Protein AF-A0A7C5AZ57-F1 (afdb_monomer)

Secondary structure (DSSP, 8-state):
--------EEEEEE-TTS-EEEEEE-TT-EESS---TT--EEEEE-TTSBEEEEEE-PPP---PPPPPP---S---

pLDDT: mean 81.3, std 12.12, range [50.31, 93.06]

Radius of gyration: 21.42 Å; Cα contacts (8 Å, |Δi|>4): 90; chains: 1; bounding box: 46×25×77 Å

Nearest PDB structures (foldseek):
  7zag-assembly1_6  TM=5.444E-01  e=7.488E-01  Pyrococcus abyssi GE5
  5zie-assembly2_B  TM=5.531E-01  e=7.849E+00  Legionella pneumophila subsp. pneumophila str. Philadelphia 1
  7vhl-assembly1_C  TM=2.610E-01  e=8.379E+00  Severe acute respiratory syndrome coronavirus 2

Solvent-accessible surface area (backbone atoms only — not comparable to full-atom values): 5226 Å² total; per-residue (Å²): 138,86,80,88,88,77,71,79,51,74,48,79,46,77,43,98,88,72,51,73,45,76,34,38,39,45,87,82,34,44,63,83,58,96,80,58,93,88,61,47,66,51,71,45,66,44,100,87,44,37,33,52,28,43,37,78,46,80,72,80,78,78,73,79,72,81,74,81,76,84,84,78,83,82,78,131

Structure (mmCIF, N/CA/C/O backbone):
data_AF-A0A7C5AZ57-F1
#
_entry.id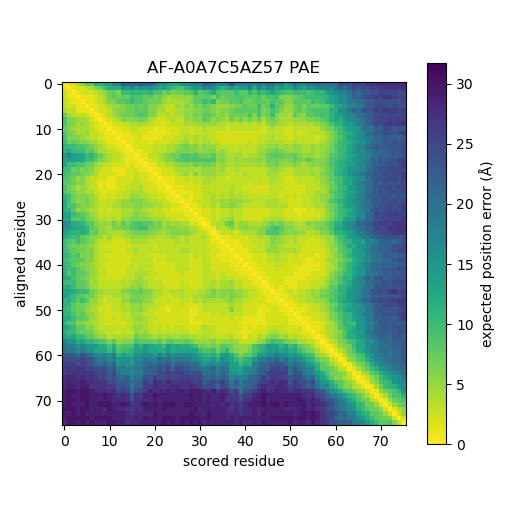   AF-A0A7C5AZ57-F1
#
loop_
_atom_site.group_PDB
_atom_site.id
_atom_site.type_symbol
_atom_site.label_atom_id
_atom_site.label_alt_id
_atom_site.label_comp_id
_atom_site.label_asym_id
_atom_site.label_entity_id
_atom_site.label_seq_id
_atom_site.pdbx_PDB_ins_code
_atom_site.Cartn_x
_atom_site.Cartn_y
_atom_site.Cartn_z
_atom_site.occupancy
_atom_site.B_iso_or_equiv
_atom_site.auth_seq_id
_atom_site.auth_comp_id
_atom_site.auth_asym_id
_atom_site.auth_atom_id
_atom_site.pdbx_PDB_model_num
ATOM 1 N N . MET A 1 1 ? -13.571 -10.435 28.273 1.00 63.31 1 MET A N 1
ATOM 2 C CA . MET A 1 1 ? -13.540 -10.677 26.814 1.00 63.31 1 MET A CA 1
ATOM 3 C C . MET A 1 1 ? -13.256 -9.348 26.139 1.00 63.31 1 MET A C 1
ATOM 5 O O . MET A 1 1 ? -13.715 -8.342 26.663 1.00 63.31 1 MET A O 1
ATOM 9 N N . GLY A 1 2 ? -12.457 -9.327 25.075 1.00 76.06 2 GLY A N 1
ATOM 10 C CA . GLY A 1 2 ? -12.111 -8.102 24.348 1.00 76.06 2 GLY A CA 1
ATOM 11 C C . GLY A 1 2 ? -12.520 -8.210 22.883 1.00 76.06 2 GLY A C 1
ATOM 12 O O . GLY A 1 2 ? -12.514 -9.310 22.336 1.00 76.06 2 GLY A O 1
ATOM 13 N N . GLU A 1 3 ? -12.880 -7.081 22.279 1.00 92.50 3 GLU A N 1
ATOM 14 C CA . GLU A 1 3 ? -13.227 -6.957 20.862 1.00 92.50 3 GLU A CA 1
ATOM 15 C C . GLU A 1 3 ? -12.110 -6.214 20.123 1.00 92.50 3 GLU A C 1
ATOM 17 O O . GLU A 1 3 ? -11.570 -5.222 20.620 1.00 92.50 3 GLU A O 1
ATOM 22 N N . ILE A 1 4 ? -11.759 -6.690 18.928 1.00 81.06 4 ILE A N 1
ATOM 23 C CA . ILE A 1 4 ? -10.884 -5.947 18.022 1.00 81.06 4 ILE A CA 1
ATOM 24 C C . ILE A 1 4 ? -11.743 -4.896 17.318 1.00 81.06 4 ILE A C 1
ATOM 26 O O . ILE A 1 4 ? -12.536 -5.229 16.445 1.00 81.06 4 ILE A O 1
ATOM 30 N N . VAL A 1 5 ? -11.558 -3.628 17.685 1.00 82.88 5 VAL A N 1
ATOM 31 C CA . VAL A 1 5 ? -12.324 -2.501 17.119 1.00 82.88 5 VAL A CA 1
ATOM 32 C C . VAL A 1 5 ? -11.686 -1.893 15.865 1.00 82.88 5 VAL A C 1
ATOM 34 O O . VAL A 1 5 ? -12.339 -1.153 15.134 1.00 82.88 5 VAL A O 1
ATOM 37 N N . LYS A 1 6 ? -10.397 -2.166 15.609 1.00 77.69 6 LYS A N 1
ATOM 38 C CA . LYS A 1 6 ? -9.658 -1.620 14.462 1.00 77.69 6 LYS A CA 1
ATOM 39 C C . LYS A 1 6 ? -8.433 -2.470 14.122 1.00 77.69 6 LYS A C 1
ATOM 41 O O . LYS A 1 6 ? -7.720 -2.912 15.019 1.00 77.69 6 LYS A O 1
ATOM 46 N N . ILE A 1 7 ? -8.166 -2.631 12.828 1.00 73.69 7 ILE A N 1
ATOM 47 C CA . ILE A 1 7 ? -6.903 -3.141 12.281 1.00 73.69 7 ILE A CA 1
ATOM 48 C C . ILE A 1 7 ? -6.402 -2.088 11.288 1.00 73.69 7 ILE A C 1
ATOM 50 O O . ILE A 1 7 ? -7.163 -1.642 10.430 1.00 73.69 7 ILE A O 1
ATOM 54 N N . GLU A 1 8 ? -5.151 -1.657 11.437 1.00 80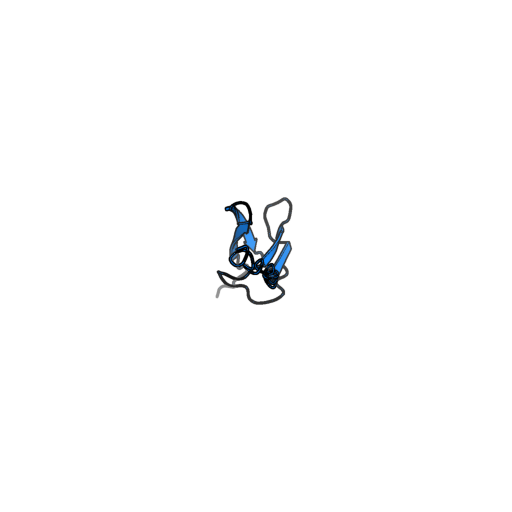.19 8 GLU A N 1
ATOM 55 C CA . GLU A 1 8 ? -4.483 -0.719 10.528 1.00 80.19 8 GLU A CA 1
ATOM 56 C C . GLU A 1 8 ? -3.311 -1.432 9.857 1.00 80.19 8 GLU A C 1
ATOM 58 O O . GLU A 1 8 ? -2.526 -2.107 10.521 1.00 80.19 8 GLU A O 1
ATOM 63 N N . GLU A 1 9 ? -3.189 -1.265 8.544 1.00 85.94 9 GLU A N 1
ATOM 64 C CA . GLU A 1 9 ? -2.078 -1.789 7.752 1.00 85.94 9 GLU A CA 1
ATOM 65 C C . GLU A 1 9 ? -1.373 -0.621 7.042 1.00 85.94 9 GLU A C 1
ATOM 67 O O . GLU A 1 9 ? -1.870 0.507 6.991 1.00 85.94 9 GLU A O 1
ATOM 72 N N . SER A 1 10 ? -0.152 -0.823 6.559 1.00 89.56 10 SER A N 1
ATOM 73 C CA . SER A 1 10 ? 0.607 0.222 5.872 1.00 89.56 10 SER A CA 1
ATOM 74 C C . SER A 1 10 ? 1.423 -0.357 4.735 1.00 89.56 10 SER A C 1
ATOM 76 O O . SER A 1 10 ? 2.129 -1.346 4.921 1.00 89.56 10 SER A O 1
ATOM 78 N N . TYR A 1 11 ? 1.367 0.302 3.579 1.00 89.19 11 TYR A N 1
ATOM 79 C CA . TYR A 1 11 ? 2.140 -0.061 2.397 1.00 89.19 11 TYR A CA 1
ATOM 80 C C . TYR A 1 11 ? 3.202 0.989 2.097 1.00 89.19 11 TYR A C 1
ATOM 82 O O . TYR A 1 11 ? 2.970 2.193 2.207 1.00 89.19 11 TYR A O 1
ATOM 90 N N . TRP A 1 12 ? 4.368 0.504 1.680 1.00 91.62 12 TRP A N 1
ATOM 91 C CA . TRP A 1 12 ? 5.426 1.311 1.089 1.00 91.62 12 TRP A CA 1
ATOM 92 C C . TRP A 1 12 ? 5.401 1.080 -0.416 1.00 91.62 12 TRP A C 1
ATOM 94 O O . TRP A 1 12 ? 5.692 -0.021 -0.883 1.00 91.62 12 TRP A O 1
ATOM 104 N N . ILE A 1 13 ? 5.007 2.105 -1.166 1.00 89.62 13 ILE A N 1
ATOM 105 C CA . ILE A 1 13 ? 4.847 2.026 -2.618 1.00 89.62 13 ILE A CA 1
ATOM 106 C C . ILE A 1 13 ? 6.018 2.750 -3.268 1.00 89.62 13 ILE A C 1
ATOM 108 O O . ILE A 1 13 ? 6.196 3.954 -3.081 1.00 89.62 13 ILE A O 1
ATOM 112 N N . ALA A 1 14 ? 6.821 2.009 -4.027 1.00 91.44 14 ALA A N 1
ATOM 113 C CA . ALA A 1 14 ? 7.888 2.578 -4.834 1.00 91.44 14 ALA A CA 1
ATOM 114 C C . ALA A 1 14 ? 7.300 3.198 -6.107 1.00 91.44 14 ALA A C 1
ATOM 116 O O . ALA A 1 14 ? 6.591 2.537 -6.866 1.00 91.44 14 ALA A O 1
ATOM 117 N N . GLN A 1 15 ? 7.604 4.469 -6.339 1.00 86.00 15 GLN A N 1
ATOM 118 C CA . GLN A 1 15 ? 7.240 5.183 -7.554 1.00 86.00 15 GLN A CA 1
ATOM 119 C C . GLN A 1 15 ? 8.320 4.997 -8.635 1.00 86.00 15 GLN A C 1
ATOM 121 O O . GLN A 1 15 ? 9.485 4.752 -8.310 1.00 86.00 15 GLN A O 1
ATOM 126 N N . PRO A 1 16 ? 7.982 5.174 -9.927 1.00 82.38 16 PRO A N 1
ATOM 127 C CA . PRO A 1 16 ? 8.944 5.029 -11.025 1.00 82.38 16 PRO A CA 1
ATOM 128 C C . PRO A 1 16 ? 10.157 5.966 -10.937 1.00 82.38 16 PRO A C 1
ATOM 130 O O . PRO A 1 16 ? 11.213 5.663 -11.478 1.00 82.38 16 PRO A O 1
ATOM 133 N N . ASN A 1 17 ? 10.021 7.099 -10.245 1.00 85.94 17 ASN A N 1
ATOM 134 C CA . ASN A 1 17 ? 11.102 8.057 -10.003 1.00 85.94 17 ASN A CA 1
ATOM 135 C C . ASN A 1 17 ? 12.034 7.657 -8.836 1.00 85.94 17 ASN A C 1
ATOM 137 O O . ASN A 1 17 ? 12.892 8.447 -8.452 1.00 85.94 17 ASN A O 1
ATOM 141 N N . GLY A 1 18 ? 11.854 6.469 -8.247 1.00 86.62 18 GLY A N 1
ATOM 142 C CA . GLY A 1 18 ? 12.642 5.970 -7.118 1.00 86.62 18 GLY A CA 1
ATOM 143 C C . GLY A 1 18 ? 12.192 6.476 -5.744 1.00 86.62 18 GLY A C 1
ATOM 144 O O . GLY A 1 18 ? 12.730 6.030 -4.7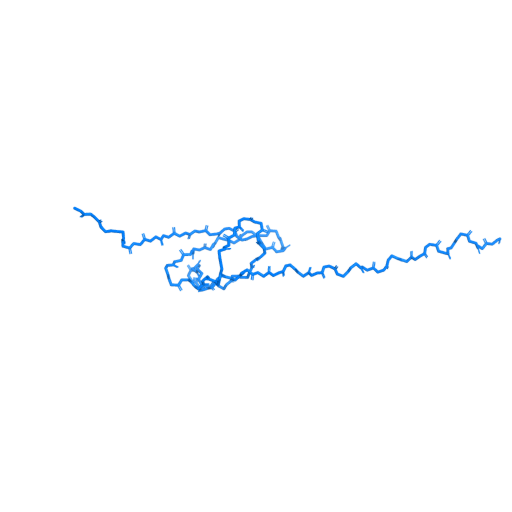32 1.00 86.62 18 GLY A O 1
ATOM 145 N N . VAL A 1 19 ? 11.196 7.366 -5.673 1.00 90.75 19 VAL A N 1
ATOM 146 C CA . VAL A 1 19 ? 10.635 7.842 -4.401 1.00 90.75 19 VAL A CA 1
ATOM 147 C C . VAL A 1 19 ? 9.709 6.782 -3.819 1.00 90.75 19 VAL A C 1
ATOM 149 O O . VAL A 1 19 ? 8.906 6.181 -4.529 1.00 90.75 19 VAL A O 1
ATOM 152 N N . GLN A 1 20 ? 9.782 6.573 -2.508 1.00 90.69 20 GLN A N 1
ATOM 153 C CA . GLN A 1 20 ? 8.829 5.729 -1.797 1.00 90.69 20 GLN A CA 1
ATOM 154 C C . GLN A 1 20 ? 7.757 6.584 -1.128 1.00 90.69 20 GLN A C 1
ATOM 156 O O . GLN A 1 20 ? 8.059 7.577 -0.468 1.00 90.69 20 GLN A O 1
ATOM 161 N N . SER A 1 21 ? 6.502 6.178 -1.283 1.00 87.94 21 SER A N 1
ATOM 162 C CA . SER A 1 21 ? 5.363 6.772 -0.590 1.00 87.94 21 SER A CA 1
ATOM 163 C C . SER A 1 21 ? 4.850 5.807 0.469 1.00 87.94 21 SER A C 1
ATOM 165 O O . SER A 1 21 ? 4.574 4.642 0.176 1.00 87.94 21 SER A O 1
ATOM 167 N N . HIS A 1 22 ? 4.714 6.300 1.698 1.00 90.75 22 HIS A N 1
ATOM 168 C CA . HIS A 1 22 ? 4.055 5.574 2.778 1.00 90.75 22 HIS A CA 1
ATOM 169 C C . HIS A 1 22 ? 2.555 5.842 2.715 1.00 90.75 22 HIS A C 1
ATOM 171 O O . HIS A 1 22 ? 2.125 6.994 2.698 1.00 90.75 22 HIS A O 1
ATOM 177 N N . VAL A 1 23 ? 1.769 4.772 2.656 1.00 90.06 23 VAL A N 1
ATOM 178 C CA . VAL A 1 23 ? 0.315 4.841 2.556 1.00 90.06 23 VAL A CA 1
ATOM 179 C C . VAL A 1 23 ? -0.302 4.025 3.682 1.00 90.06 23 VAL A C 1
ATOM 181 O O . VAL A 1 23 ? -0.013 2.834 3.828 1.00 90.06 23 VAL A O 1
ATOM 184 N N . ARG A 1 24 ? -1.173 4.657 4.475 1.00 91.50 24 ARG A N 1
ATOM 185 C CA . ARG A 1 24 ? -1.922 3.975 5.534 1.00 91.50 24 ARG A CA 1
ATOM 186 C C . ARG A 1 24 ? -3.183 3.336 4.963 1.00 91.50 24 ARG A C 1
ATOM 188 O O . ARG A 1 24 ? -4.018 4.028 4.391 1.00 91.50 24 ARG A O 1
ATOM 195 N N . VAL A 1 25 ? -3.336 2.034 5.161 1.00 89.44 25 VAL A N 1
ATOM 196 C CA . VAL A 1 25 ? -4.537 1.275 4.814 1.00 89.44 25 VAL A CA 1
ATOM 197 C C . VAL A 1 25 ? -5.446 1.236 6.037 1.00 89.44 25 VAL A C 1
ATOM 199 O O . VAL A 1 25 ? -5.057 0.768 7.110 1.00 89.44 25 VAL A O 1
ATOM 202 N N . VAL A 1 26 ? -6.657 1.754 5.867 1.00 88.88 26 VAL A N 1
ATOM 203 C CA . VAL A 1 26 ? -7.693 1.813 6.901 1.00 88.88 26 VAL A CA 1
ATOM 204 C C . VAL A 1 26 ? -8.856 0.888 6.533 1.00 88.88 26 VAL A C 1
ATOM 206 O O . VAL A 1 26 ? -8.954 0.477 5.379 1.00 88.88 26 VAL A O 1
ATOM 209 N N . PRO A 1 27 ? -9.766 0.555 7.467 1.00 86.75 27 PRO A N 1
ATOM 210 C CA . PRO A 1 27 ? -10.869 -0.370 7.186 1.00 86.75 27 PRO A CA 1
ATOM 211 C C . PRO A 1 27 ? -11.773 0.032 6.007 1.00 86.75 27 PRO A C 1
ATOM 213 O O . PRO A 1 27 ? -12.364 -0.831 5.370 1.00 86.75 27 PRO A O 1
ATOM 216 N N . ASP A 1 28 ? -11.867 1.331 5.710 1.00 88.50 28 ASP A N 1
ATOM 217 C CA . ASP A 1 28 ? -12.645 1.881 4.589 1.00 88.50 28 ASP A CA 1
ATOM 218 C C . ASP A 1 28 ? -11.891 1.842 3.241 1.00 88.50 28 ASP A C 1
ATOM 220 O O . ASP A 1 28 ? -12.469 2.092 2.183 1.00 88.50 28 ASP A O 1
ATOM 224 N N . THR A 1 29 ? -10.591 1.527 3.244 1.00 89.38 29 THR A N 1
ATOM 225 C CA . THR A 1 29 ? -9.792 1.468 2.018 1.00 89.38 29 THR A CA 1
ATOM 226 C C . THR A 1 29 ? -10.317 0.373 1.090 1.00 89.38 29 THR A C 1
ATOM 228 O O . THR A 1 29 ? -10.373 -0.806 1.442 1.00 89.38 29 THR A O 1
ATOM 231 N N . LYS A 1 30 ? -10.634 0.744 -0.153 1.00 90.94 30 LYS A N 1
ATOM 232 C CA . LYS A 1 30 ? -11.109 -0.204 -1.166 1.00 90.94 30 LYS A CA 1
ATOM 233 C C . LYS A 1 30 ? -9.937 -0.989 -1.751 1.00 90.94 30 LYS A C 1
ATOM 235 O O . LYS A 1 30 ? -9.148 -0.447 -2.525 1.00 90.94 30 LYS A O 1
ATOM 240 N N . ILE A 1 31 ? -9.844 -2.273 -1.410 1.00 88.44 31 ILE A N 1
ATOM 241 C CA . ILE A 1 31 ? -8.828 -3.192 -1.934 1.00 88.44 31 ILE A CA 1
ATOM 242 C C . ILE A 1 31 ? -9.511 -4.227 -2.826 1.00 88.44 31 ILE A C 1
ATOM 244 O O . ILE A 1 31 ? -10.276 -5.064 -2.355 1.00 88.44 31 ILE A O 1
ATOM 248 N N . GLN A 1 32 ? -9.246 -4.165 -4.132 1.00 79.50 32 GLN A N 1
ATOM 249 C CA . GLN A 1 32 ? -9.941 -5.005 -5.116 1.00 79.50 32 GLN A CA 1
ATOM 250 C C . GLN A 1 32 ? -9.476 -6.474 -5.096 1.00 79.50 32 GLN A C 1
ATOM 252 O O . GLN A 1 32 ? -10.182 -7.361 -5.569 1.00 79.50 32 GLN A O 1
ATOM 257 N N . SER A 1 33 ? -8.272 -6.748 -4.585 1.00 81.75 33 SER A N 1
ATOM 258 C CA . SER A 1 33 ? -7.669 -8.085 -4.486 1.00 81.75 33 SER A CA 1
ATOM 259 C C . SER A 1 33 ? -6.520 -8.080 -3.482 1.00 81.75 33 SER A C 1
ATOM 261 O O . SER A 1 33 ? -5.943 -7.030 -3.215 1.00 81.75 33 SER A O 1
ATOM 263 N N . ARG A 1 34 ? -6.140 -9.251 -2.952 1.00 83.38 34 ARG A N 1
ATOM 264 C CA . ARG A 1 34 ? -4.978 -9.364 -2.056 1.00 83.38 34 ARG A CA 1
ATOM 265 C C . ARG A 1 34 ? -3.711 -8.872 -2.770 1.00 83.38 34 ARG A C 1
ATOM 267 O O . ARG A 1 34 ? -3.301 -9.456 -3.772 1.00 83.38 34 ARG A O 1
ATOM 274 N N . VAL A 1 35 ? -3.098 -7.829 -2.219 1.00 87.38 35 VAL A N 1
ATOM 275 C CA . VAL A 1 35 ? -1.827 -7.252 -2.672 1.00 87.38 35 VAL A CA 1
ATOM 276 C C . VAL A 1 35 ? -0.678 -7.902 -1.899 1.00 87.38 35 VAL A C 1
ATOM 278 O O . VAL A 1 35 ? -0.820 -8.206 -0.715 1.00 87.38 35 VAL A O 1
ATOM 281 N N . LYS A 1 36 ? 0.464 -8.126 -2.554 1.00 89.50 36 LYS A N 1
ATOM 282 C CA . LYS A 1 36 ? 1.715 -8.548 -1.901 1.00 89.50 36 LYS A CA 1
ATOM 283 C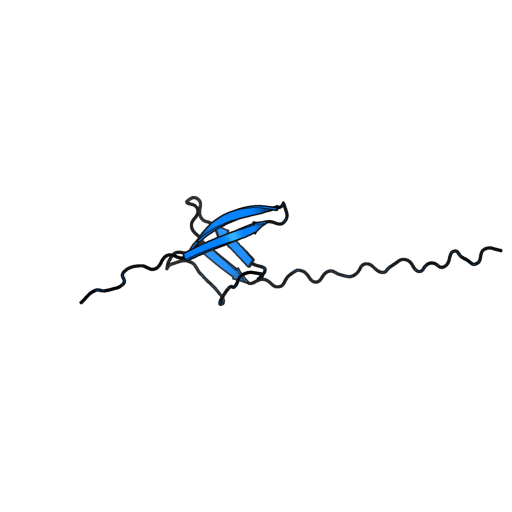 C . LYS A 1 36 ? 2.901 -7.708 -2.372 1.00 89.50 36 LYS A C 1
ATOM 285 O O . LYS A 1 36 ? 2.842 -7.048 -3.407 1.00 89.50 36 LYS A O 1
ATOM 290 N N . VAL A 1 37 ? 4.008 -7.790 -1.637 1.00 89.81 37 VAL A N 1
ATOM 291 C CA . VAL A 1 37 ? 5.286 -7.189 -2.044 1.00 89.81 37 VAL A CA 1
ATOM 292 C C . VAL A 1 37 ? 5.683 -7.686 -3.439 1.00 89.81 37 VAL A C 1
ATOM 294 O O . VAL A 1 37 ? 5.611 -8.882 -3.724 1.00 89.81 37 VAL A O 1
ATOM 297 N N . GLY A 1 38 ? 6.093 -6.750 -4.298 1.00 88.88 38 GLY A N 1
ATOM 298 C CA . GLY A 1 38 ? 6.460 -7.004 -5.693 1.00 88.88 38 GLY A CA 1
ATOM 299 C C . GLY A 1 38 ? 5.305 -6.883 -6.690 1.00 88.88 38 GLY A C 1
ATOM 300 O O . GLY A 1 38 ? 5.563 -6.830 -7.890 1.00 88.88 38 GLY A O 1
ATOM 301 N N . ASP A 1 39 ? 4.050 -6.796 -6.235 1.00 90.31 39 ASP A N 1
ATOM 302 C CA . ASP A 1 39 ? 2.944 -6.471 -7.134 1.00 90.31 39 ASP A CA 1
ATOM 303 C C . ASP A 1 39 ? 3.030 -5.011 -7.593 1.00 90.31 39 ASP A C 1
ATOM 305 O O . ASP A 1 39 ? 3.299 -4.102 -6.806 1.00 90.31 39 ASP A O 1
ATOM 309 N N . SER A 1 40 ? 2.748 -4.777 -8.876 1.00 89.69 40 SER A N 1
ATOM 310 C CA . SER A 1 40 ? 2.472 -3.429 -9.367 1.00 89.69 40 SER A CA 1
ATOM 311 C C . SER A 1 40 ? 1.082 -3.005 -8.905 1.00 89.69 40 SER A C 1
ATOM 313 O O . SER A 1 40 ? 0.108 -3.749 -9.053 1.00 89.69 40 SER A O 1
ATOM 315 N N . VAL A 1 41 ? 0.991 -1.813 -8.320 1.00 90.44 41 VAL A N 1
ATOM 316 C CA . VAL A 1 41 ? -0.257 -1.283 -7.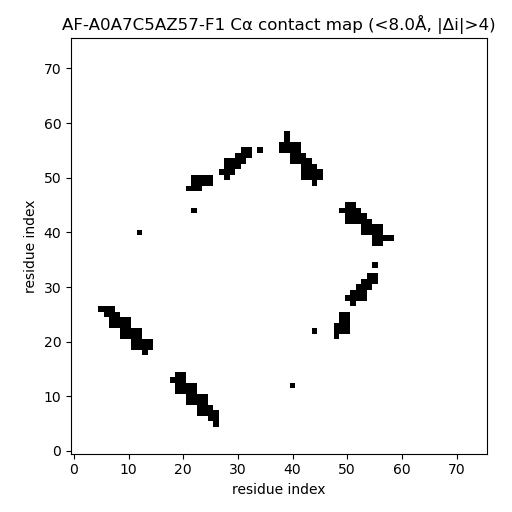770 1.00 90.44 41 VAL A CA 1
ATOM 317 C C . VAL A 1 41 ? -0.466 0.170 -8.166 1.00 90.44 41 VAL A C 1
ATOM 319 O O . VAL A 1 41 ? 0.487 0.934 -8.300 1.00 90.44 41 VAL A O 1
ATOM 322 N N . ALA A 1 42 ? -1.729 0.554 -8.303 1.00 89.62 42 ALA A N 1
ATOM 323 C CA . ALA A 1 42 ? -2.164 1.939 -8.302 1.00 89.62 42 ALA A CA 1
ATOM 324 C C . ALA A 1 42 ? -2.841 2.227 -6.958 1.00 89.62 42 ALA A C 1
ATOM 326 O O . ALA A 1 42 ? -3.743 1.494 -6.547 1.00 89.62 42 ALA A O 1
ATOM 327 N N . ALA A 1 43 ? -2.405 3.282 -6.272 1.00 90.06 43 ALA A N 1
ATOM 328 C CA . ALA A 1 43 ? -2.998 3.714 -5.014 1.00 90.06 43 ALA A CA 1
ATOM 329 C C . ALA A 1 43 ? -3.540 5.136 -5.142 1.00 90.06 43 ALA A C 1
ATOM 331 O O . ALA A 1 43 ? -2.838 6.042 -5.591 1.00 90.06 43 ALA A O 1
ATOM 332 N N . GLN A 1 44 ? -4.785 5.323 -4.720 1.00 91.56 44 GLN A N 1
ATOM 333 C CA . GLN A 1 44 ? -5.388 6.633 -4.542 1.00 91.56 44 GLN A CA 1
ATOM 334 C C . GLN A 1 44 ? -5.265 7.011 -3.069 1.00 91.56 44 GLN A C 1
ATOM 336 O O . GLN A 1 44 ? -5.737 6.281 -2.195 1.00 91.56 44 GLN A O 1
ATOM 341 N N . VAL A 1 45 ? -4.611 8.138 -2.798 1.00 90.25 45 VAL A N 1
ATOM 342 C CA . VAL A 1 45 ? -4.316 8.605 -1.440 1.00 90.25 45 VAL A CA 1
ATOM 343 C C . VAL A 1 45 ? -5.097 9.889 -1.178 1.00 90.25 45 VAL A C 1
ATOM 345 O O . VAL A 1 45 ? -5.133 10.786 -2.020 1.00 90.25 45 VAL A O 1
ATOM 348 N N . ARG A 1 46 ? -5.738 9.970 -0.013 1.00 90.31 46 ARG A N 1
ATOM 349 C CA . ARG A 1 46 ? -6.441 11.163 0.464 1.00 90.31 46 ARG A CA 1
ATOM 350 C C . ARG A 1 46 ? -5.438 12.218 0.921 1.00 90.31 46 ARG A C 1
ATOM 352 O O . ARG A 1 46 ? -4.283 11.919 1.214 1.00 90.31 46 ARG A O 1
ATOM 359 N N . SER A 1 47 ? -5.887 13.463 1.065 1.00 88.19 47 SER A N 1
ATOM 360 C CA . SER A 1 47 ? -5.024 14.576 1.496 1.00 88.19 47 SER A CA 1
ATOM 361 C C . SER A 1 47 ? -4.376 14.373 2.873 1.00 88.19 47 SER A C 1
ATOM 363 O O . SER A 1 47 ? -3.382 15.021 3.176 1.00 88.19 47 SER A O 1
ATOM 365 N N . ASN A 1 48 ? -4.918 13.479 3.702 1.00 87.31 48 ASN A N 1
ATOM 366 C CA . ASN A 1 48 ? -4.385 13.130 5.019 1.00 87.31 48 ASN A CA 1
ATOM 367 C C . ASN A 1 48 ? -3.384 11.951 5.004 1.00 87.31 48 ASN A C 1
ATOM 369 O O . ASN A 1 48 ? -2.933 11.535 6.068 1.00 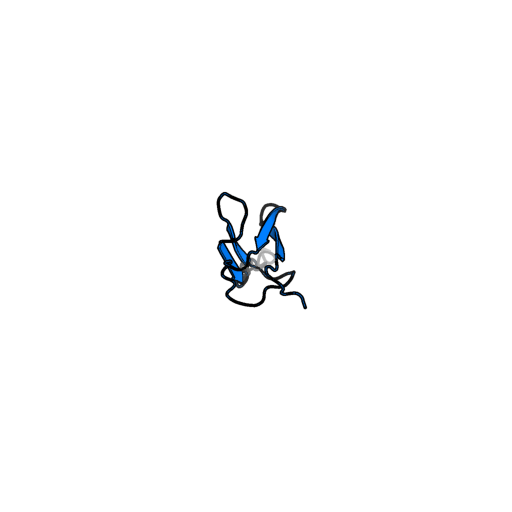87.31 48 ASN A O 1
ATOM 373 N N . GLY A 1 49 ? -3.041 11.405 3.830 1.00 83.94 49 GLY A N 1
ATOM 374 C CA . GLY A 1 49 ? -2.089 10.296 3.680 1.00 83.94 49 GLY A CA 1
ATOM 375 C C . GLY A 1 49 ? -2.692 8.889 3.800 1.00 83.94 49 GLY A C 1
ATOM 376 O O . GLY A 1 49 ? -1.965 7.897 3.702 1.00 83.94 49 GLY A O 1
ATOM 377 N N . GLU A 1 50 ? -4.008 8.771 3.993 1.00 90.75 50 GLU A N 1
ATOM 378 C CA . GLU A 1 50 ? -4.710 7.482 4.019 1.00 90.75 50 GLU A CA 1
ATOM 379 C C . GLU A 1 50 ? -5.059 7.003 2.606 1.00 90.75 50 GLU A C 1
ATOM 381 O O . GLU A 1 50 ? -5.411 7.796 1.731 1.00 90.75 50 GLU A O 1
ATOM 386 N N . ALA A 1 51 ? -5.014 5.692 2.379 1.00 91.00 51 ALA A N 1
ATOM 387 C CA . ALA A 1 51 ? -5.493 5.093 1.144 1.00 91.00 51 ALA A CA 1
ATOM 388 C C . ALA A 1 51 ? -7.017 5.198 1.049 1.00 91.00 51 ALA A C 1
ATOM 390 O O . ALA A 1 51 ? -7.751 4.695 1.903 1.00 91.00 51 ALA A O 1
ATOM 391 N N . GLU A 1 52 ? -7.494 5.766 -0.050 1.00 93.06 52 GLU A N 1
ATOM 392 C CA . GLU A 1 52 ? -8.881 5.625 -0.482 1.00 93.06 52 GLU A CA 1
ATOM 393 C C . GLU A 1 52 ? -9.091 4.295 -1.212 1.00 93.06 52 GLU A C 1
ATOM 395 O O . GLU A 1 52 ? -10.046 3.566 -0.935 1.00 93.06 52 GLU A O 1
ATOM 400 N N . ALA A 1 53 ? -8.163 3.943 -2.104 1.00 91.62 53 ALA A N 1
ATOM 401 C CA . ALA A 1 53 ? -8.202 2.698 -2.859 1.00 91.62 53 ALA A CA 1
ATOM 402 C C . ALA A 1 53 ? -6.795 2.196 -3.195 1.00 91.62 53 ALA A C 1
ATOM 404 O O . ALA A 1 53 ? -5.896 2.991 -3.474 1.00 91.62 53 ALA A O 1
ATOM 405 N N . VAL A 1 54 ? -6.625 0.874 -3.219 1.00 91.56 54 VAL A N 1
ATOM 406 C CA . VAL A 1 54 ? -5.416 0.205 -3.716 1.00 91.56 54 VAL A CA 1
ATOM 407 C C . VAL A 1 54 ? -5.835 -0.893 -4.689 1.00 91.56 54 VAL A C 1
ATOM 409 O O . VAL A 1 54 ? -6.562 -1.823 -4.330 1.00 91.56 54 VAL A O 1
ATOM 412 N N . LEU A 1 55 ? -5.377 -0.783 -5.934 1.00 91.56 55 LEU A N 1
ATOM 413 C CA . LEU A 1 55 ? -5.673 -1.730 -7.002 1.00 91.56 55 LEU A CA 1
ATOM 414 C C . LEU A 1 55 ? -4.387 -2.370 -7.497 1.00 91.56 55 LEU A C 1
ATOM 416 O O . LEU A 1 55 ? -3.406 -1.682 -7.774 1.00 91.56 55 LEU A O 1
ATOM 420 N N . LYS A 1 56 ? -4.412 -3.690 -7.653 1.00 91.50 56 LYS A N 1
ATOM 421 C CA . LYS A 1 56 ? -3.368 -4.400 -8.379 1.00 91.50 56 LYS A CA 1
ATOM 422 C C . LYS A 1 56 ? -3.516 -4.104 -9.866 1.00 91.50 56 LYS A C 1
ATOM 424 O O . LYS A 1 56 ? -4.620 -4.183 -10.397 1.00 91.50 56 LYS A O 1
ATOM 429 N N . ILE A 1 57 ? -2.409 -3.770 -10.514 1.00 88.56 57 ILE A N 1
ATOM 430 C CA . ILE A 1 57 ? -2.360 -3.517 -11.951 1.00 88.56 57 ILE A CA 1
ATOM 431 C C . ILE A 1 57 ? -1.370 -4.473 -12.597 1.00 88.56 57 ILE A C 1
ATOM 433 O O . ILE A 1 57 ? -0.341 -4.819 -12.010 1.00 88.56 57 ILE A O 1
ATOM 437 N N . ASP A 1 58 ? -1.675 -4.894 -13.817 1.00 82.81 58 ASP A N 1
ATOM 438 C CA . ASP A 1 58 ? -0.695 -5.582 -14.636 1.00 82.81 58 ASP A CA 1
ATOM 439 C C . ASP A 1 58 ? 0.394 -4.585 -15.044 1.00 82.81 58 ASP A C 1
ATOM 441 O O . ASP A 1 58 ? 0.076 -3.468 -15.477 1.00 82.81 58 ASP A O 1
ATOM 445 N N . PRO A 1 59 ? 1.680 -4.948 -14.909 1.00 70.69 59 PRO A N 1
ATOM 446 C CA . PRO A 1 59 ? 2.739 -4.104 -15.424 1.00 70.69 59 PRO A CA 1
ATOM 447 C C . PRO A 1 59 ? 2.529 -3.918 -16.934 1.00 70.69 59 PRO A C 1
ATOM 449 O O . PRO A 1 59 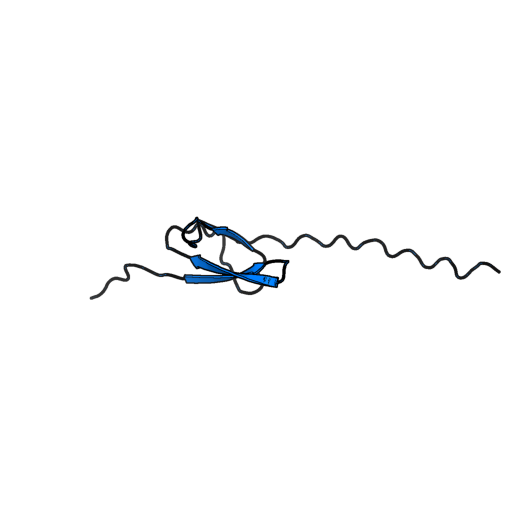? 2.110 -4.860 -17.621 1.00 70.69 59 PRO A O 1
ATOM 452 N N . PRO A 1 60 ? 2.812 -2.722 -17.482 1.00 66.38 60 PRO A N 1
ATOM 453 C CA . PRO A 1 60 ? 2.719 -2.515 -18.916 1.00 66.38 60 PRO A CA 1
ATOM 454 C C . PRO A 1 60 ? 3.595 -3.557 -19.615 1.00 66.38 60 PRO A C 1
ATOM 456 O O . PRO A 1 60 ? 4.785 -3.674 -19.319 1.00 66.38 60 PRO A O 1
ATOM 459 N N . LYS A 1 61 ? 3.007 -4.334 -20.535 1.00 65.12 61 LYS A N 1
ATOM 460 C CA . LYS A 1 61 ? 3.780 -5.233 -21.398 1.00 65.12 61 LYS A CA 1
ATOM 461 C C . LYS A 1 61 ? 4.795 -4.378 -22.144 1.00 65.12 61 LYS A C 1
ATOM 463 O O . LYS A 1 61 ? 4.412 -3.572 -22.993 1.00 65.12 61 LYS A O 1
ATOM 468 N N . VAL A 1 62 ? 6.073 -4.547 -21.815 1.00 69.00 62 VAL A N 1
ATOM 469 C CA . VAL A 1 62 ? 7.166 -3.935 -22.565 1.00 69.00 62 VAL A CA 1
ATOM 470 C C . VAL A 1 62 ? 7.044 -4.471 -23.986 1.00 69.00 62 VAL A C 1
ATOM 472 O O . VAL A 1 62 ? 7.230 -5.662 -24.226 1.00 69.00 62 VAL A O 1
ATOM 475 N N . ARG A 1 63 ? 6.634 -3.616 -24.927 1.00 64.75 63 ARG A N 1
ATOM 476 C CA . ARG A 1 63 ? 6.753 -3.937 -26.345 1.00 64.75 63 ARG A CA 1
ATOM 477 C C . ARG A 1 63 ? 8.244 -3.948 -26.631 1.00 64.75 63 ARG A C 1
ATOM 479 O O . ARG A 1 63 ? 8.863 -2.887 -26.619 1.00 64.75 63 ARG A O 1
ATOM 486 N N . GLU A 1 64 ? 8.809 -5.134 -26.816 1.00 65.44 64 GLU A N 1
ATOM 487 C CA . GLU A 1 64 ? 10.172 -5.272 -27.311 1.00 65.44 64 GLU A CA 1
ATOM 488 C C . GLU A 1 64 ? 10.269 -4.462 -28.607 1.00 65.44 64 GLU A C 1
ATOM 490 O O . GLU A 1 64 ? 9.527 -4.698 -29.565 1.00 65.44 64 GLU A O 1
ATOM 495 N N . LEU A 1 65 ? 11.103 -3.421 -28.595 1.00 67.88 65 LEU A N 1
ATOM 496 C CA . LEU A 1 65 ? 11.400 -2.674 -29.807 1.00 67.88 65 LEU A CA 1
ATOM 497 C C . LEU 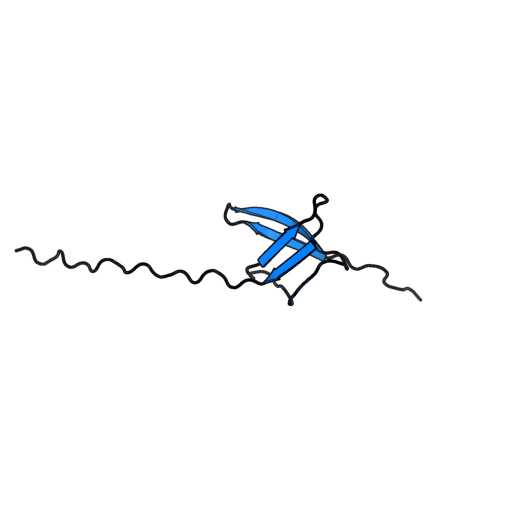A 1 65 ? 12.126 -3.641 -30.748 1.00 67.88 65 LEU A C 1
ATOM 499 O O . LEU A 1 65 ? 13.054 -4.314 -30.292 1.00 67.88 65 LEU A O 1
ATOM 503 N N . PRO A 1 66 ? 11.726 -3.744 -32.027 1.00 66.06 66 PRO A N 1
ATOM 504 C CA . PRO A 1 66 ? 12.430 -4.600 -32.966 1.00 66.06 66 PRO A CA 1
ATOM 505 C C . PRO A 1 66 ? 13.890 -4.149 -33.022 1.00 66.06 66 PRO A C 1
ATOM 507 O O . PRO A 1 66 ? 14.179 -2.989 -33.324 1.00 66.06 66 PRO A O 1
ATOM 510 N N . VAL A 1 67 ? 14.802 -5.057 -32.675 1.00 68.62 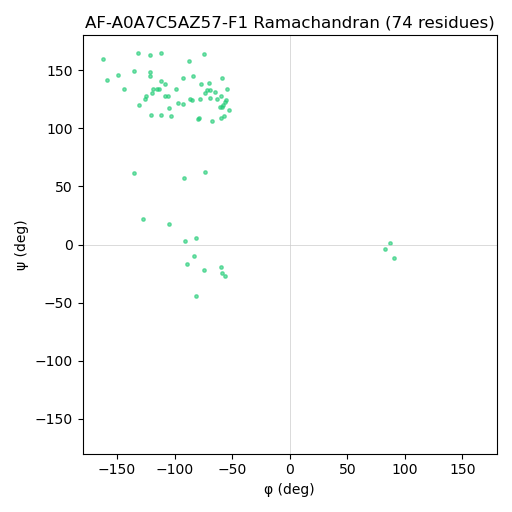67 VAL A N 1
ATOM 511 C CA . VAL A 1 67 ? 16.236 -4.823 -32.835 1.00 68.62 67 VAL A CA 1
ATOM 512 C C . VAL A 1 67 ? 16.507 -4.574 -34.323 1.00 68.62 67 VAL A C 1
ATOM 514 O O . VAL A 1 67 ? 16.051 -5.366 -35.151 1.00 68.62 67 VAL A O 1
ATOM 517 N N . PRO A 1 68 ? 17.190 -3.478 -34.703 1.00 65.81 68 PRO A N 1
ATOM 518 C CA . PRO A 1 68 ? 17.586 -3.276 -36.087 1.00 65.81 68 PRO A CA 1
ATOM 519 C C . PRO A 1 68 ? 18.495 -4.428 -36.507 1.00 65.81 68 PRO A C 1
ATOM 521 O O . PRO A 1 68 ? 19.556 -4.644 -35.917 1.00 65.81 68 PRO A O 1
ATOM 524 N N . ASP A 1 69 ? 18.046 -5.183 -37.504 1.00 58.47 69 ASP A N 1
ATOM 525 C CA . ASP A 1 69 ? 18.804 -6.270 -38.102 1.00 58.47 69 ASP A CA 1
ATOM 526 C C . ASP A 1 69 ? 20.147 -5.709 -38.596 1.00 58.47 69 ASP A C 1
ATOM 528 O O . ASP A 1 69 ? 20.189 -4.736 -39.354 1.00 58.47 69 ASP A O 1
ATOM 532 N N . SER A 1 70 ? 21.259 -6.264 -38.111 1.00 59.88 70 SER A N 1
ATOM 533 C CA . SER A 1 70 ? 22.615 -5.842 -38.483 1.00 59.88 70 SER A CA 1
ATOM 534 C C . SER A 1 70 ? 22.969 -6.315 -39.895 1.00 59.88 70 SER A C 1
ATOM 536 O O . SER A 1 70 ? 23.922 -7.060 -40.098 1.00 59.88 70 SER A O 1
ATOM 538 N N . SER A 1 71 ? 22.231 -5.838 -40.893 1.00 56.41 71 SER A N 1
ATOM 539 C CA . SER A 1 71 ? 22.533 -6.006 -42.315 1.00 56.41 71 SER A CA 1
ATOM 540 C C . SER A 1 71 ? 23.362 -4.821 -42.832 1.00 56.41 71 SER A C 1
ATOM 542 O O . SER A 1 71 ? 22.974 -4.114 -43.753 1.00 56.41 71 SER A O 1
ATOM 544 N N . LEU A 1 72 ? 24.521 -4.580 -42.207 1.00 57.41 72 LEU A N 1
ATOM 545 C CA . LEU A 1 72 ? 25.558 -3.654 -42.700 1.00 57.41 72 LEU A CA 1
ATOM 546 C C . LEU A 1 72 ? 26.945 -4.315 -42.777 1.00 57.41 72 LEU A C 1
ATOM 548 O O . LEU A 1 72 ? 27.966 -3.633 -42.788 1.00 57.41 72 LEU A O 1
ATOM 552 N N . LYS A 1 73 ? 27.000 -5.653 -42.857 1.00 54.84 73 LYS A N 1
ATOM 553 C CA . LYS A 1 73 ? 28.257 -6.395 -43.063 1.00 54.84 73 LYS A CA 1
ATOM 554 C C . LYS A 1 73 ? 28.439 -6.961 -44.475 1.00 54.84 73 LYS A C 1
ATOM 556 O O . LYS A 1 73 ? 29.294 -7.813 -44.680 1.00 54.84 73 LYS A O 1
ATOM 561 N N . GLU A 1 74 ? 27.686 -6.454 -45.446 1.00 54.59 74 GLU A N 1
ATOM 562 C CA . GLU A 1 74 ? 27.876 -6.771 -46.864 1.00 54.59 74 GLU A CA 1
ATOM 563 C C . GLU A 1 74 ? 27.813 -5.497 -47.714 1.00 54.59 74 GLU A C 1
ATOM 565 O O . GLU A 1 74 ? 26.956 -5.330 -48.575 1.00 54.59 74 GLU A O 1
ATOM 570 N N . MET A 1 75 ? 28.733 -4.563 -47.473 1.00 53.00 75 MET A N 1
ATOM 571 C CA . MET A 1 75 ? 29.160 -3.643 -48.526 1.00 53.00 75 MET A CA 1
ATOM 572 C C . MET A 1 75 ? 30.659 -3.840 -48.716 1.00 53.00 75 MET A C 1
ATOM 574 O O . MET A 1 75 ? 31.459 -3.652 -47.803 1.00 53.00 75 MET A O 1
ATOM 578 N N . ARG A 1 76 ? 30.928 -4.394 -49.891 1.00 50.31 76 ARG A N 1
ATOM 579 C CA . ARG A 1 76 ? 32.145 -4.997 -50.421 1.00 50.31 76 ARG A CA 1
ATOM 580 C C . ARG A 1 76 ? 33.231 -3.969 -50.717 1.00 50.31 76 ARG A C 1
ATOM 582 O O . ARG A 1 76 ? 32.860 -2.822 -51.045 1.00 50.31 76 ARG A O 1
#

Sequence (76 aa):
MGEIVKIEESYWIAQPNGVQSHVRVVPDTKIQSRVKVGDSVAAQVRSNGEAEAVLKIDPPKVRELPVPDSSLKEMR

Foldseek 3Di:
DDDDPFDKDWDWDQDPVRDTAIEIEGPQEAEPDDDDPPFDWDFDADPVRYTNYIYGDDDPDPPPDPDPDPPPPPDD

Mean predicted aligned error: 10.55 Å